Protein AF-A0A090QXT4-F1 (afdb_monomer)

pLDDT: mean 75.74, std 16.89, range [35.34, 95.25]

Solvent-accessible surface area (backbone atoms only — not comparable to full-atom values): 6976 Å² total; per-residue (Å²): 134,88,85,77,88,79,84,82,79,78,81,73,77,72,76,72,78,73,87,69,82,84,72,52,74,64,60,51,51,53,53,28,66,75,65,34,67,67,56,48,49,51,54,48,36,40,72,70,61,78,38,76,89,76,57,97,55,80,49,75,65,50,57,47,46,52,52,48,51,54,49,50,53,51,50,52,51,53,49,57,58,47,57,62,65,75,37,57,66,60,48,50,53,50,51,53,51,52,54,53,49,54,54,49,53,52,46,70,77,55,67,129

Organism: NCBI:txid754436

Foldseek 3Di:
DDDDDDDPPPPPVPPQQDDDDDDDPVVLVVVCVVFNPLVSVVVVCCSNVVDPPPPPDCPPSNVVSVVVRVVVVVVVVVVVVVVCVPCVVVVVVVVVVVVVVVVVVVCVVDPD

Sequence (112 aa):
MRNSDSTQDNNNAALAPEPSPKLTRQQIYDRIRQSSKDEYILSEMIRLGFWQKDRTKPSVAEKFIEKRSALLSRLRELTRLNRLYQDPEKALLALHKTRKKAALEKRETNPD

Structure (mmCIF, N/CA/C/O backbone):
data_AF-A0A090QXT4-F1
#
_entry.id   AF-A0A090QXT4-F1
#
loop_
_atom_site.group_PDB
_atom_site.id
_atom_site.type_symbol
_atom_site.label_atom_id
_atom_site.label_alt_id
_atom_site.label_comp_id
_atom_site.label_asym_id
_atom_site.label_entity_id
_atom_site.label_seq_id
_atom_site.pdbx_PDB_ins_code
_atom_site.Cartn_x
_atom_site.Cartn_y
_atom_site.Cartn_z
_atom_site.occupancy
_atom_site.B_iso_or_equiv
_atom_site.auth_seq_id
_atom_site.auth_comp_id
_atom_site.auth_asym_id
_atom_site.auth_atom_id
_atom_site.pdbx_PDB_model_num
ATOM 1 N N . MET A 1 1 ? -33.061 3.010 63.989 1.00 38.69 1 MET A N 1
ATOM 2 C CA . MET A 1 1 ? -31.945 2.074 63.742 1.00 38.69 1 MET A CA 1
ATOM 3 C C . MET A 1 1 ? -31.255 2.478 62.451 1.00 38.69 1 MET A C 1
ATOM 5 O O . MET A 1 1 ? -31.933 2.651 61.448 1.00 38.69 1 MET A O 1
ATOM 9 N N . ARG A 1 2 ? -29.944 2.738 62.526 1.00 39.47 2 ARG A N 1
ATOM 10 C CA . ARG A 1 2 ? -29.039 2.918 61.382 1.00 39.47 2 ARG A CA 1
ATOM 11 C C . ARG A 1 2 ? -28.843 1.554 60.732 1.00 39.47 2 ARG A C 1
ATOM 13 O O . ARG A 1 2 ? -28.402 0.653 61.437 1.00 39.47 2 ARG A O 1
ATOM 20 N N . ASN A 1 3 ? -29.095 1.441 59.435 1.00 39.59 3 ASN A N 1
ATOM 21 C CA . ASN A 1 3 ? -28.591 0.320 58.652 1.00 39.59 3 ASN A CA 1
ATOM 22 C C . ASN A 1 3 ? -27.520 0.867 57.711 1.00 39.59 3 ASN A C 1
ATOM 24 O O . ASN A 1 3 ? -27.804 1.642 56.799 1.00 39.59 3 ASN A O 1
ATOM 28 N N . SER A 1 4 ? -26.287 0.526 58.062 1.00 43.12 4 SER A N 1
ATOM 29 C CA . SER A 1 4 ? -25.058 0.677 57.295 1.00 43.12 4 SER A CA 1
ATOM 30 C C . SER A 1 4 ? -24.958 -0.436 56.248 1.00 43.12 4 S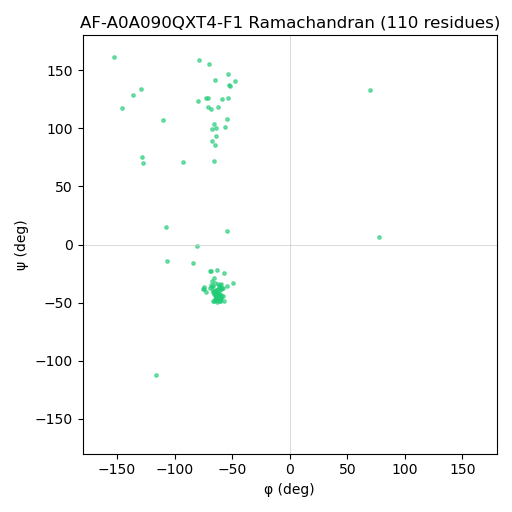ER A C 1
ATOM 32 O O . SER A 1 4 ? -25.514 -1.510 56.463 1.00 43.12 4 SER A O 1
ATOM 34 N N . ASP A 1 5 ? -24.149 -0.174 55.219 1.00 38.94 5 ASP A N 1
ATOM 35 C CA . ASP A 1 5 ? -23.592 -1.109 54.229 1.00 38.94 5 ASP A CA 1
ATOM 36 C C . ASP A 1 5 ? -24.588 -1.710 53.217 1.00 38.94 5 ASP A C 1
ATOM 38 O O . ASP A 1 5 ? -25.672 -2.155 53.557 1.00 38.94 5 ASP A O 1
ATOM 42 N N . SER A 1 6 ? -24.316 -1.746 51.912 1.00 41.00 6 SER A N 1
ATOM 43 C CA . SER A 1 6 ? -23.017 -1.856 51.251 1.00 41.00 6 SER A CA 1
ATOM 44 C C . SER A 1 6 ? -23.007 -1.055 49.945 1.00 41.00 6 SER A C 1
ATOM 46 O O . SER A 1 6 ? -23.742 -1.358 49.004 1.00 41.00 6 SER A O 1
ATOM 48 N N . THR A 1 7 ? -22.141 -0.048 49.869 1.00 43.00 7 THR A N 1
ATOM 49 C CA . THR A 1 7 ? -21.731 0.553 48.598 1.00 43.00 7 THR A CA 1
ATOM 50 C C . THR A 1 7 ? -20.906 -0.493 47.855 1.00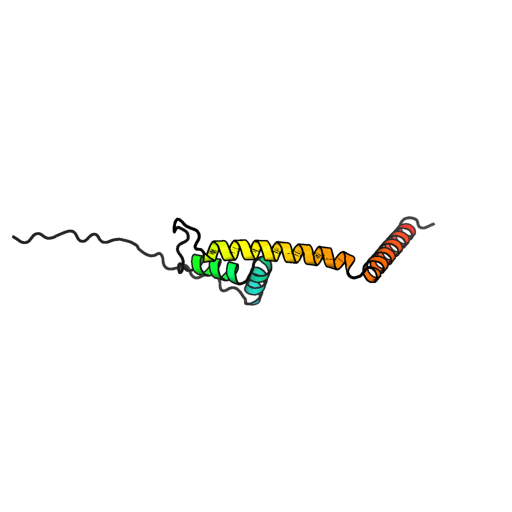 43.00 7 THR A C 1
ATOM 52 O O . THR A 1 7 ? -19.869 -0.928 48.349 1.00 43.00 7 THR A O 1
ATOM 55 N N . GLN A 1 8 ? -21.380 -0.955 46.698 1.00 47.12 8 GLN A N 1
ATOM 56 C CA . GLN A 1 8 ? -20.555 -1.758 45.802 1.00 47.12 8 GLN A CA 1
ATOM 57 C C . GLN A 1 8 ? -19.435 -0.873 45.252 1.00 47.12 8 GLN A C 1
ATOM 59 O O . GLN A 1 8 ? -19.639 -0.108 44.308 1.00 47.12 8 GLN A O 1
ATOM 64 N N . ASP A 1 9 ? -18.253 -0.993 45.848 1.00 35.34 9 ASP A N 1
ATOM 65 C CA . ASP A 1 9 ? -17.003 -0.529 45.263 1.00 35.34 9 ASP A CA 1
ATOM 66 C C . ASP A 1 9 ? -16.737 -1.349 43.995 1.00 35.34 9 ASP A C 1
ATOM 68 O O . ASP A 1 9 ? -16.193 -2.456 44.014 1.00 35.34 9 ASP A O 1
ATOM 72 N N . ASN A 1 10 ? -17.190 -0.810 42.862 1.00 47.50 10 ASN A N 1
ATOM 73 C CA . ASN A 1 10 ? -16.837 -1.297 41.538 1.00 47.50 10 ASN A CA 1
ATOM 74 C C . ASN A 1 10 ? -15.349 -1.025 41.310 1.00 47.50 10 ASN A C 1
ATOM 76 O O . ASN A 1 10 ? -14.951 0.013 40.780 1.00 47.50 10 ASN A O 1
ATOM 80 N N . ASN A 1 11 ? -14.538 -1.999 41.716 1.00 45.88 11 ASN A N 1
ATOM 81 C CA . ASN A 1 11 ? -13.116 -2.111 41.431 1.00 45.88 11 ASN A CA 1
ATOM 82 C C . ASN A 1 11 ? -12.888 -2.321 39.931 1.00 45.88 11 ASN A C 1
ATOM 84 O O . ASN A 1 11 ? -12.499 -3.393 39.480 1.00 45.88 11 ASN A O 1
ATOM 88 N N . ASN A 1 12 ? -13.107 -1.270 39.148 1.00 49.56 12 ASN A N 1
ATOM 89 C CA . ASN A 1 12 ? -12.500 -1.129 37.838 1.00 49.56 12 ASN A CA 1
ATOM 90 C C . ASN A 1 12 ? -11.205 -0.341 38.046 1.00 49.56 12 ASN A C 1
ATOM 92 O O . ASN A 1 12 ? -11.108 0.845 37.731 1.00 49.56 12 ASN A O 1
ATOM 96 N N . ALA A 1 13 ? -10.226 -1.005 38.668 1.00 40.81 13 ALA A N 1
ATOM 97 C CA . ALA A 1 13 ? -8.853 -0.533 38.711 1.00 40.81 13 ALA A CA 1
ATOM 98 C C . ALA A 1 13 ? -8.336 -0.545 37.268 1.00 40.81 13 ALA A C 1
ATOM 100 O O . ALA A 1 13 ? -7.800 -1.539 36.780 1.00 40.81 13 ALA A O 1
ATOM 101 N N . ALA A 1 14 ? -8.604 0.553 36.563 1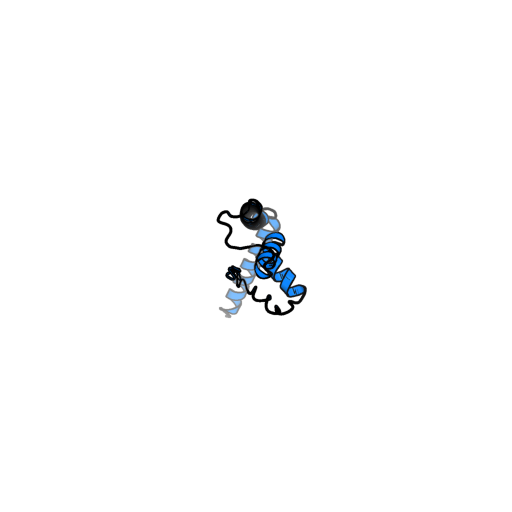.00 47.41 14 ALA A N 1
ATOM 102 C CA . ALA A 1 14 ? -8.075 0.847 35.252 1.00 47.41 14 ALA A CA 1
ATOM 103 C C . ALA A 1 14 ? -6.550 0.796 35.356 1.00 47.41 14 ALA A C 1
ATOM 105 O O . ALA A 1 14 ? -5.916 1.712 35.879 1.00 47.41 14 ALA A O 1
ATOM 106 N N . LEU A 1 15 ? -5.987 -0.321 34.901 1.00 48.97 15 LEU A N 1
ATOM 107 C CA . LEU A 1 15 ? -4.562 -0.500 34.704 1.00 48.97 15 LEU A CA 1
ATOM 108 C C . LEU A 1 15 ? -4.103 0.652 33.805 1.00 48.97 15 LEU A C 1
ATOM 110 O O . LEU A 1 15 ? -4.491 0.731 32.637 1.00 48.97 15 LEU A O 1
ATOM 114 N N . ALA A 1 16 ? -3.377 1.604 34.391 1.00 53.78 16 ALA A N 1
ATOM 115 C CA . ALA A 1 16 ? -2.833 2.737 33.665 1.00 53.78 16 ALA A CA 1
ATOM 116 C C . ALA A 1 16 ? -2.044 2.211 32.451 1.00 53.78 16 ALA A C 1
ATOM 118 O O . ALA A 1 16 ? -1.338 1.209 32.581 1.00 53.78 16 ALA A O 1
ATOM 119 N N . PRO A 1 17 ? -2.170 2.833 31.266 1.00 56.28 17 PRO A N 1
ATOM 120 C CA . PRO A 1 17 ? -1.487 2.344 30.081 1.00 56.28 17 PRO A CA 1
ATOM 121 C C . PRO A 1 17 ? 0.027 2.406 30.308 1.00 56.28 17 PRO A C 1
ATOM 123 O O . PRO A 1 17 ? 0.589 3.483 30.512 1.00 56.28 17 PRO A O 1
ATOM 126 N N . GLU A 1 18 ? 0.672 1.240 30.273 1.00 51.69 18 GLU A N 1
ATOM 127 C CA . GLU A 1 18 ? 2.125 1.087 30.356 1.00 51.69 18 GLU A CA 1
ATOM 128 C C . GLU A 1 18 ? 2.843 2.055 29.391 1.00 51.69 18 GLU A C 1
ATOM 130 O O . GLU A 1 18 ? 2.379 2.265 28.257 1.00 51.69 18 GLU A O 1
ATOM 135 N N . PRO A 1 19 ? 3.981 2.658 29.794 1.00 55.94 19 PRO A N 1
ATOM 136 C CA . PRO A 1 19 ? 4.709 3.611 28.971 1.00 55.94 19 PRO A CA 1
ATOM 137 C C . PRO A 1 19 ? 5.236 2.927 27.707 1.00 55.94 19 PRO A C 1
ATOM 139 O O . PRO A 1 19 ? 6.253 2.241 27.683 1.00 55.94 19 PRO A O 1
ATOM 142 N N . SER A 1 20 ? 4.505 3.146 26.624 1.00 62.44 20 SER A N 1
ATOM 143 C CA . SER A 1 20 ? 4.855 2.724 25.269 1.00 62.44 20 SER A CA 1
ATOM 144 C C . SER A 1 20 ? 6.277 3.168 24.889 1.00 62.44 20 SER A C 1
ATOM 146 O O . SER A 1 20 ? 6.614 4.340 25.099 1.00 62.44 20 SER A O 1
ATOM 148 N N . PRO A 1 21 ? 7.093 2.312 24.247 1.00 72.00 21 PRO A N 1
ATOM 149 C CA . PRO A 1 21 ? 8.369 2.746 23.694 1.00 72.00 21 PRO A CA 1
ATOM 150 C C . PRO A 1 21 ? 8.121 3.860 22.669 1.00 72.00 21 PRO A C 1
ATOM 152 O O . PRO A 1 21 ? 7.326 3.704 21.737 1.00 72.00 21 PRO A O 1
ATOM 155 N N . LYS A 1 22 ? 8.781 5.008 22.857 1.00 78.88 22 LYS A N 1
ATOM 156 C CA . LYS A 1 22 ? 8.659 6.161 21.957 1.00 78.88 22 LYS A CA 1
ATOM 157 C C . LYS A 1 22 ? 9.241 5.790 20.592 1.00 78.88 22 LYS A C 1
ATOM 159 O O . LYS A 1 22 ? 10.456 5.733 20.428 1.00 78.88 22 LYS A O 1
ATOM 164 N N . LEU A 1 23 ? 8.370 5.528 19.620 1.00 84.94 23 LEU A N 1
ATOM 165 C CA . LEU A 1 23 ? 8.768 5.298 18.233 1.00 84.94 23 LEU A CA 1
ATOM 166 C C . LEU A 1 23 ? 9.380 6.556 17.632 1.00 84.94 23 LEU A C 1
ATOM 168 O O . LEU A 1 23 ? 8.897 7.669 17.854 1.00 84.94 23 LEU A O 1
ATOM 172 N N . THR A 1 24 ? 10.413 6.374 16.814 1.00 90.88 24 THR A N 1
ATOM 173 C CA . THR A 1 24 ? 10.942 7.476 16.014 1.00 90.88 24 THR A CA 1
ATOM 174 C C . THR A 1 24 ? 9.946 7.840 14.915 1.00 90.88 2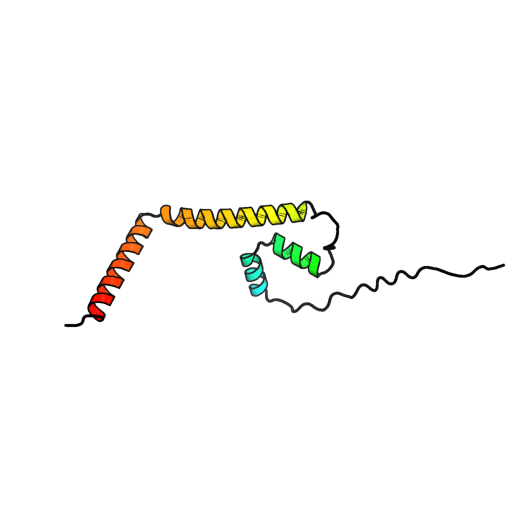4 THR A C 1
ATOM 176 O O . THR A 1 24 ? 9.158 7.012 14.447 1.00 90.88 24 THR A O 1
ATOM 179 N N . ARG A 1 25 ? 10.004 9.089 14.442 1.00 89.31 25 ARG A N 1
ATOM 180 C CA . ARG A 1 25 ? 9.139 9.566 13.352 1.00 89.31 25 ARG A CA 1
ATOM 181 C C . ARG A 1 25 ? 9.232 8.683 12.100 1.00 89.31 25 ARG A C 1
ATOM 183 O O . ARG A 1 25 ? 8.224 8.463 11.436 1.00 89.31 25 ARG A O 1
ATOM 190 N N . GLN A 1 26 ? 10.420 8.150 11.810 1.00 91.44 26 GLN A N 1
ATOM 191 C CA . GLN A 1 26 ? 10.643 7.255 10.676 1.00 91.44 26 GLN A CA 1
ATOM 192 C C . GLN A 1 26 ? 9.882 5.934 10.835 1.00 91.44 26 GLN A C 1
ATOM 194 O O . GLN A 1 26 ? 9.158 5.531 9.931 1.00 91.44 26 GLN A O 1
ATOM 199 N N . GLN A 1 27 ? 9.956 5.315 12.015 1.00 89.31 27 GLN A N 1
ATOM 200 C CA . GLN A 1 27 ? 9.254 4.060 12.297 1.00 89.31 27 GLN A CA 1
ATOM 201 C C . GLN A 1 27 ? 7.730 4.222 12.209 1.00 89.31 27 GLN A C 1
ATOM 203 O O . GLN A 1 27 ? 7.033 3.310 11.766 1.00 89.31 27 GLN A O 1
ATOM 208 N N . ILE A 1 28 ? 7.205 5.393 12.584 1.00 89.00 28 ILE A N 1
ATOM 209 C CA . ILE A 1 28 ? 5.782 5.719 12.415 1.00 89.00 28 ILE A CA 1
ATOM 210 C C . ILE A 1 28 ? 5.418 5.769 10.926 1.00 89.00 28 ILE A C 1
ATOM 212 O O . ILE A 1 28 ? 4.419 5.177 10.520 1.00 89.00 28 ILE A O 1
ATOM 216 N N . TYR A 1 29 ? 6.225 6.434 10.094 1.00 92.00 29 TYR A N 1
ATOM 217 C CA . TYR A 1 29 ? 5.974 6.478 8.653 1.00 92.00 29 TYR A CA 1
ATOM 218 C C . TYR A 1 29 ? 6.050 5.102 7.994 1.00 92.00 29 TYR A C 1
ATOM 220 O O . TYR A 1 29 ? 5.214 4.804 7.141 1.00 92.00 29 TYR A O 1
ATOM 228 N N . ASP A 1 30 ? 6.995 4.258 8.405 1.00 92.12 30 ASP A N 1
ATOM 229 C CA . ASP A 1 30 ? 7.123 2.900 7.876 1.00 92.12 30 ASP A CA 1
ATOM 230 C C . ASP A 1 30 ? 5.886 2.054 8.215 1.00 92.12 30 ASP A C 1
ATOM 232 O O . ASP A 1 30 ? 5.338 1.385 7.338 1.00 92.12 30 ASP A O 1
ATOM 236 N N . ARG A 1 31 ? 5.363 2.167 9.444 1.00 88.81 31 ARG A N 1
ATOM 237 C CA . ARG A 1 31 ? 4.109 1.509 9.853 1.00 88.81 31 ARG A CA 1
ATOM 238 C C . ARG A 1 31 ? 2.898 2.023 9.077 1.00 88.81 31 ARG A C 1
ATOM 240 O O . ARG A 1 31 ? 2.118 1.225 8.569 1.00 88.81 31 ARG A O 1
ATOM 247 N N . ILE A 1 32 ? 2.768 3.343 8.913 1.00 88.38 32 ILE A N 1
ATOM 248 C CA . ILE A 1 32 ? 1.696 3.957 8.105 1.0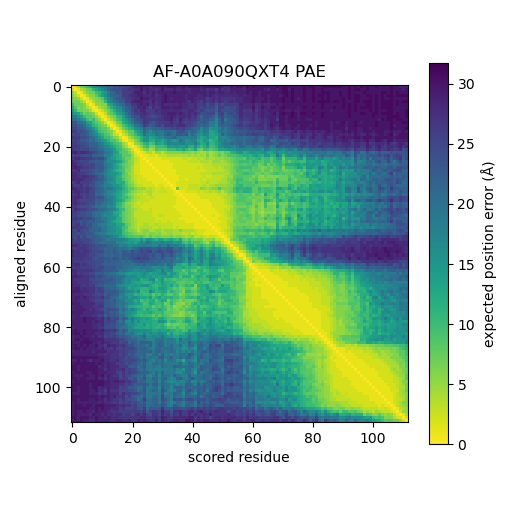0 88.38 32 ILE A CA 1
ATOM 249 C C . ILE A 1 32 ? 1.774 3.497 6.643 1.00 88.38 32 ILE A C 1
ATOM 251 O O . ILE A 1 32 ? 0.744 3.317 5.994 1.00 88.38 32 ILE A O 1
ATOM 255 N N . ARG A 1 33 ? 2.988 3.318 6.108 1.00 87.44 33 ARG A N 1
ATOM 256 C CA . ARG A 1 33 ? 3.212 2.829 4.743 1.00 87.44 33 ARG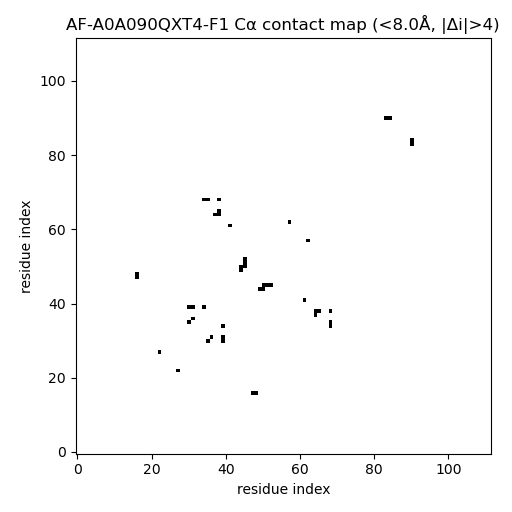 A CA 1
ATOM 257 C C . ARG A 1 33 ? 2.816 1.358 4.593 1.00 87.44 33 ARG A C 1
ATOM 259 O O . ARG A 1 33 ? 2.292 0.997 3.541 1.00 87.44 33 ARG A O 1
ATOM 266 N N . GLN A 1 34 ? 3.063 0.535 5.613 1.00 84.06 34 GLN A N 1
ATOM 267 C CA . GLN A 1 34 ? 2.663 -0.877 5.643 1.00 84.06 34 GLN A CA 1
ATOM 268 C C . GLN A 1 34 ? 1.138 -1.052 5.719 1.00 84.06 34 GLN A C 1
ATOM 270 O O . GLN A 1 34 ? 0.618 -1.999 5.137 1.00 84.06 34 GLN A O 1
ATOM 275 N N . SER A 1 35 ? 0.421 -0.126 6.361 1.00 79.56 35 SER A N 1
ATOM 276 C CA . SER A 1 35 ? -1.044 -0.119 6.436 1.00 79.56 35 SER A CA 1
ATOM 277 C C . SER A 1 35 ? -1.651 1.116 5.739 1.00 79.56 35 SER A C 1
ATOM 279 O O . SER A 1 35 ? -1.596 1.278 4.506 1.00 79.56 35 SER A O 1
ATOM 281 N N . SER A 1 36 ? -2.244 2.000 6.538 1.00 82.31 36 SER A N 1
ATOM 282 C CA . SER A 1 36 ? -2.746 3.318 6.193 1.00 82.31 36 SER A CA 1
ATOM 283 C C . SER A 1 36 ? -2.721 4.215 7.434 1.00 82.31 36 SER A C 1
ATOM 285 O O . SER A 1 36 ? -2.664 3.739 8.568 1.00 82.31 36 SER A O 1
ATOM 287 N N . LYS A 1 37 ? -2.782 5.537 7.234 1.00 83.44 37 LYS A N 1
ATOM 288 C CA . LYS A 1 37 ? -2.767 6.507 8.340 1.00 83.44 37 LYS A CA 1
ATOM 289 C C . LYS A 1 37 ? -3.917 6.266 9.323 1.00 83.44 37 LYS A C 1
ATOM 291 O O . LYS A 1 37 ? -3.698 6.294 10.528 1.00 83.44 37 LYS A O 1
ATOM 296 N N . ASP A 1 38 ? -5.113 6.019 8.804 1.00 78.81 38 ASP A N 1
ATOM 297 C CA . ASP A 1 38 ? -6.322 5.921 9.624 1.00 78.81 38 ASP A CA 1
ATOM 298 C C . ASP A 1 38 ? -6.371 4.603 10.402 1.00 78.81 38 ASP A C 1
ATOM 300 O O . ASP A 1 38 ? -6.749 4.587 11.567 1.00 78.81 38 ASP A O 1
ATOM 304 N N . GLU A 1 39 ? -5.904 3.512 9.795 1.00 79.06 39 GLU A N 1
ATOM 305 C CA . GLU A 1 39 ? -5.764 2.209 10.452 1.00 79.06 39 GLU A CA 1
ATOM 306 C C . GLU A 1 39 ? -4.696 2.238 11.550 1.00 79.06 39 GLU A C 1
ATOM 308 O O . GLU A 1 39 ? -4.912 1.724 12.647 1.00 79.06 39 GLU A O 1
ATOM 313 N N . TYR A 1 40 ? -3.572 2.916 11.293 1.00 85.81 40 TYR A N 1
ATOM 314 C CA . TYR A 1 40 ? -2.552 3.151 12.310 1.00 85.81 40 TYR A CA 1
ATOM 315 C C . TYR A 1 40 ? -3.117 3.949 13.495 1.00 85.81 40 TYR A C 1
ATOM 317 O O . TYR A 1 40 ? -2.959 3.532 14.641 1.00 85.81 40 TYR A O 1
ATOM 325 N N . ILE A 1 41 ? -3.825 5.054 13.233 1.00 84.94 41 ILE A N 1
ATOM 326 C CA . ILE A 1 41 ? -4.454 5.873 14.281 1.00 84.94 41 ILE A CA 1
ATOM 327 C C . ILE A 1 41 ? -5.472 5.056 15.078 1.00 84.94 41 ILE A C 1
ATOM 329 O O . ILE A 1 41 ? -5.436 5.092 16.302 1.00 84.94 41 ILE A O 1
ATOM 333 N N . LEU A 1 42 ? -6.338 4.291 14.410 1.00 82.50 42 LEU A N 1
ATOM 334 C CA . LEU A 1 42 ? -7.314 3.426 15.070 1.00 82.50 42 LEU A CA 1
ATOM 335 C C . LEU A 1 42 ? -6.626 2.423 16.005 1.00 82.50 42 LEU A C 1
ATOM 337 O O . LEU A 1 42 ? -7.008 2.313 17.170 1.00 82.50 42 LEU A O 1
ATOM 341 N N . SER A 1 43 ? -5.582 1.739 15.524 1.00 82.06 43 SER A N 1
ATOM 342 C CA . SER A 1 43 ? -4.828 0.778 16.338 1.00 82.06 43 SER A CA 1
ATOM 343 C C . SER A 1 43 ? -4.220 1.429 17.584 1.00 82.06 43 SER A C 1
ATOM 345 O O . SER A 1 43 ? -4.239 0.845 18.667 1.00 82.06 43 SER A O 1
ATOM 347 N N . GLU A 1 44 ? -3.759 2.672 17.452 1.00 87.12 44 GLU A N 1
ATOM 348 C CA . GLU A 1 44 ? -3.152 3.432 18.534 1.00 87.12 44 GLU A CA 1
ATOM 349 C C . GLU A 1 44 ? -4.198 3.956 19.527 1.00 87.12 44 GLU A C 1
ATOM 351 O O . GLU A 1 44 ? -3.982 3.901 20.734 1.00 87.12 44 GLU A O 1
ATOM 356 N N . MET A 1 45 ? -5.368 4.388 19.049 1.00 84.38 45 MET A N 1
ATOM 357 C CA . MET A 1 45 ? -6.493 4.789 19.901 1.00 84.38 45 MET A CA 1
ATOM 358 C C . MET A 1 45 ? -7.025 3.616 20.732 1.00 84.38 45 MET A C 1
ATOM 360 O O . MET A 1 45 ? -7.341 3.804 21.907 1.00 84.38 45 MET A O 1
ATOM 364 N N . ILE A 1 46 ? -7.085 2.411 20.155 1.00 82.25 46 ILE A N 1
ATOM 365 C CA . ILE A 1 46 ? -7.443 1.185 20.885 1.00 82.25 46 ILE A CA 1
ATOM 366 C C . ILE A 1 46 ? -6.364 0.862 21.924 1.00 82.25 46 ILE A C 1
ATOM 368 O O . ILE A 1 46 ? -6.677 0.632 23.089 1.0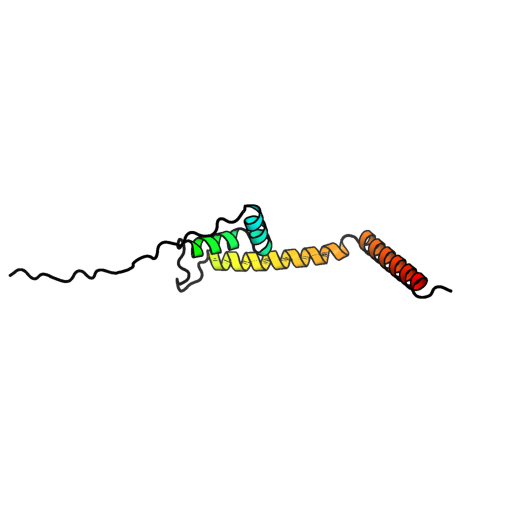0 82.25 46 ILE A O 1
ATOM 372 N N . ARG A 1 47 ? -5.085 0.887 21.526 1.00 83.44 47 ARG A N 1
ATOM 373 C CA . ARG A 1 47 ? -3.946 0.590 22.410 1.00 83.44 47 ARG A CA 1
ATOM 374 C C . ARG A 1 47 ? -3.870 1.531 23.614 1.00 83.44 47 ARG A C 1
ATOM 376 O O . ARG A 1 47 ? -3.529 1.097 24.708 1.00 83.44 47 ARG A O 1
ATOM 383 N N . LEU A 1 48 ? -4.175 2.809 23.406 1.00 84.06 48 LEU A N 1
ATOM 384 C CA . LEU A 1 48 ? -4.197 3.838 24.445 1.00 84.06 48 LEU A CA 1
ATOM 385 C C . LEU A 1 48 ? -5.491 3.827 25.280 1.00 84.06 48 LEU A C 1
ATOM 387 O O . LEU A 1 48 ? -5.629 4.638 26.190 1.00 84.06 48 LEU A O 1
ATOM 391 N N . GLY A 1 49 ? -6.441 2.936 24.981 1.00 77.44 49 GLY A N 1
ATOM 392 C CA . GLY A 1 49 ? -7.692 2.800 25.728 1.00 77.44 49 GLY A CA 1
ATOM 393 C C . GLY A 1 49 ? -8.748 3.865 25.415 1.00 77.44 49 GLY A C 1
ATOM 394 O O . GLY A 1 49 ? -9.800 3.875 26.049 1.00 77.44 49 GLY A O 1
ATOM 395 N N . PHE A 1 50 ? -8.523 4.732 24.420 1.00 76.88 50 PHE A N 1
ATOM 396 C CA . PHE A 1 50 ? -9.532 5.697 23.959 1.00 76.88 50 PHE A CA 1
ATOM 397 C C . PHE A 1 50 ? -10.717 5.013 23.266 1.00 76.88 50 PHE A C 1
ATOM 399 O O . PHE A 1 50 ? -11.808 5.581 23.217 1.00 76.88 50 PHE A O 1
ATOM 406 N N . TRP A 1 51 ? -10.521 3.795 22.749 1.00 74.75 51 TRP A N 1
ATOM 407 C CA . TRP A 1 51 ? -11.586 2.971 22.183 1.00 74.75 51 TRP A CA 1
ATOM 408 C C . TRP A 1 51 ? -11.577 1.561 22.776 1.00 74.75 51 TRP A C 1
ATOM 410 O O . TRP A 1 51 ? -10.537 0.913 22.858 1.00 74.75 51 TRP A O 1
ATOM 420 N N . GLN A 1 52 ? -12.753 1.069 23.169 1.00 70.06 52 GLN A N 1
ATOM 421 C CA . GLN A 1 52 ? -12.934 -0.307 23.631 1.00 70.06 52 GLN A CA 1
ATOM 422 C C . GLN A 1 52 ? -13.012 -1.249 22.429 1.00 70.06 52 GLN A C 1
ATOM 424 O O . GLN A 1 52 ? -13.900 -1.097 21.591 1.00 70.06 52 GLN A O 1
ATOM 429 N N . LYS A 1 53 ? -12.126 -2.249 22.392 1.00 64.12 53 LYS A N 1
ATOM 430 C CA . LYS A 1 53 ? -12.089 -3.295 21.357 1.00 64.12 53 LYS A CA 1
ATOM 431 C C . LYS A 1 53 ? -13.356 -4.171 21.341 1.00 64.12 53 LYS A C 1
ATOM 433 O O . LYS A 1 53 ? -13.682 -4.757 20.316 1.00 64.12 53 LYS A O 1
ATOM 438 N N . ASP A 1 54 ? -14.085 -4.202 22.461 1.00 57.97 54 ASP A N 1
ATOM 439 C CA . ASP A 1 54 ? -15.112 -5.212 22.746 1.00 57.97 54 ASP A CA 1
ATOM 440 C C . ASP A 1 54 ? -16.560 -4.704 22.660 1.00 57.97 54 ASP A C 1
ATOM 442 O O . ASP A 1 54 ? -17.490 -5.383 23.105 1.00 57.97 54 ASP A O 1
ATOM 446 N N . ARG A 1 55 ? -16.820 -3.529 22.064 1.00 56.66 55 ARG A N 1
ATOM 447 C CA . ARG A 1 55 ? -18.211 -3.207 21.711 1.00 56.66 55 ARG A CA 1
ATOM 448 C C . ARG A 1 55 ? -18.612 -4.115 20.552 1.00 56.66 55 ARG A C 1
ATOM 450 O O . ARG A 1 55 ? -18.027 -4.062 19.481 1.00 56.66 55 ARG A O 1
ATOM 457 N N . THR A 1 56 ? -19.626 -4.944 20.786 1.00 50.12 56 THR A N 1
ATOM 458 C CA . THR A 1 56 ? -20.196 -6.031 19.957 1.00 50.12 56 THR A CA 1
ATOM 459 C C . THR A 1 56 ? -20.628 -5.669 18.525 1.00 50.12 56 THR A C 1
ATOM 461 O O . THR A 1 56 ? -21.277 -6.455 17.834 1.00 50.12 56 THR A O 1
ATOM 464 N N . LYS A 1 57 ? -20.256 -4.493 18.029 1.00 50.28 57 LYS A N 1
ATOM 465 C CA . LYS A 1 57 ? -20.346 -4.090 16.634 1.00 50.28 57 LYS A CA 1
ATOM 466 C C . LYS A 1 57 ? -19.045 -3.389 16.278 1.00 50.28 57 LYS A C 1
ATOM 468 O O . LYS A 1 57 ? -18.738 -2.400 16.944 1.00 50.28 57 LYS A O 1
ATOM 473 N N . PRO A 1 58 ? -18.376 -3.789 15.180 1.00 54.62 58 PRO A N 1
ATOM 474 C CA . PRO A 1 58 ? -17.365 -2.929 14.607 1.00 54.62 58 PRO A CA 1
ATOM 475 C C . PRO A 1 58 ? -18.019 -1.571 14.369 1.00 54.62 58 PRO A C 1
ATOM 477 O O . PRO A 1 58 ? -19.103 -1.512 13.761 1.00 54.62 58 PRO A O 1
ATOM 480 N N . SER A 1 59 ? -17.421 -0.507 14.902 1.00 66.62 59 SER A N 1
ATOM 481 C CA . SER A 1 59 ? -17.927 0.845 14.683 1.00 66.62 59 SER A CA 1
ATOM 482 C C . SER A 1 59 ? -18.060 1.056 13.174 1.00 66.62 59 SER A C 1
ATOM 484 O O . SER A 1 59 ? -17.276 0.518 12.389 1.00 66.62 59 SER A O 1
ATOM 486 N N . VAL A 1 60 ? -19.054 1.826 12.724 1.00 64.19 60 VAL A N 1
ATOM 487 C CA . VAL A 1 60 ? -19.183 2.185 11.297 1.00 64.19 60 VAL A CA 1
ATOM 488 C C . VAL A 1 60 ? -17.844 2.709 10.756 1.00 64.19 60 VAL A C 1
ATOM 490 O O . VAL A 1 60 ? -17.487 2.414 9.617 1.00 64.19 60 VAL A O 1
ATOM 493 N N . ALA A 1 61 ? -17.069 3.387 11.609 1.00 69.81 61 ALA A N 1
ATO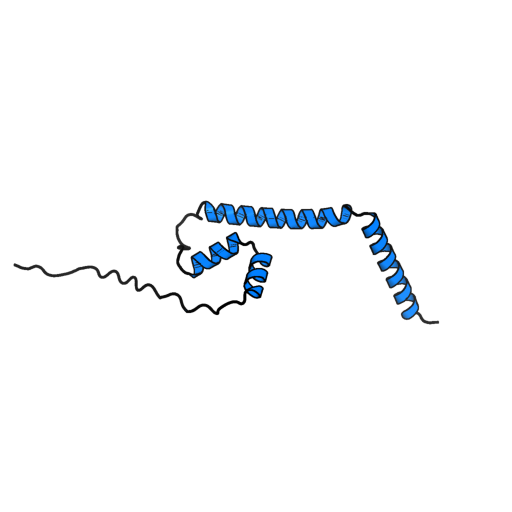M 494 C CA . ALA A 1 61 ? -15.711 3.828 11.327 1.00 69.81 61 ALA A CA 1
ATOM 495 C C . ALA A 1 61 ? -14.733 2.672 11.046 1.00 69.81 61 ALA A C 1
ATOM 497 O O . ALA A 1 61 ? -14.021 2.729 10.050 1.00 69.81 61 ALA A O 1
ATOM 498 N N . GLU A 1 62 ?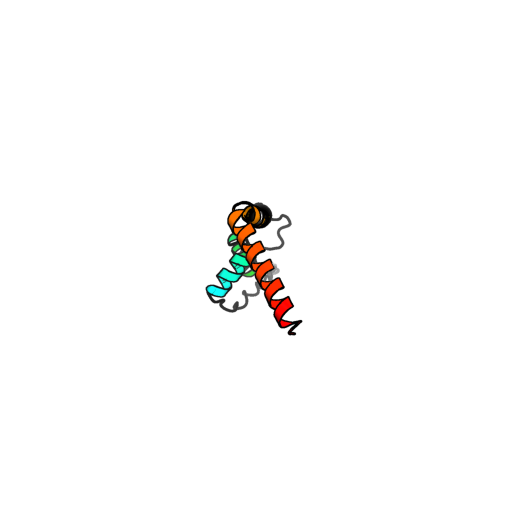 -14.721 1.609 11.852 1.00 69.00 62 GLU A N 1
ATOM 499 C CA . GLU A 1 62 ? -13.819 0.459 11.673 1.00 69.00 62 GLU A CA 1
ATOM 500 C C . GLU A 1 62 ? -14.111 -0.269 10.363 1.00 69.00 62 GLU A C 1
ATOM 502 O O . GLU A 1 62 ? -13.213 -0.448 9.544 1.00 69.00 62 GLU A O 1
ATOM 507 N N . LYS A 1 63 ? -15.389 -0.562 10.081 1.00 77.06 63 LYS A N 1
ATOM 508 C CA . LYS A 1 63 ? -15.778 -1.189 8.804 1.00 77.06 63 LYS A CA 1
ATOM 509 C C . LYS A 1 63 ? -15.403 -0.328 7.604 1.00 77.06 63 LYS A C 1
ATOM 511 O O . LYS A 1 63 ? -15.107 -0.851 6.530 1.00 77.06 63 LYS A O 1
ATOM 516 N N . PHE A 1 64 ? -15.475 0.994 7.749 1.00 80.62 64 PHE A N 1
ATOM 517 C CA . PHE A 1 64 ? -15.105 1.917 6.684 1.00 80.62 64 PHE A CA 1
ATOM 518 C C . PHE A 1 64 ? -13.589 1.960 6.483 1.00 80.62 64 PHE A C 1
ATOM 520 O O . PHE A 1 64 ? -13.132 1.945 5.342 1.00 80.62 64 PHE A O 1
ATOM 527 N N . ILE A 1 65 ? -12.816 1.954 7.572 1.00 77.81 65 ILE A N 1
ATOM 528 C CA . ILE A 1 65 ? -11.352 1.898 7.546 1.00 77.81 65 ILE A CA 1
ATOM 529 C C . ILE A 1 65 ? -10.885 0.592 6.897 1.00 77.81 65 ILE A C 1
ATOM 531 O O . ILE A 1 65 ? -10.088 0.651 5.965 1.00 77.81 65 ILE A O 1
ATOM 535 N N . GLU A 1 66 ? -11.440 -0.556 7.289 1.00 81.31 66 GLU A N 1
ATOM 536 C CA . GLU A 1 66 ? -11.128 -1.867 6.699 1.00 81.31 66 GLU A CA 1
ATOM 537 C C . GLU A 1 66 ? -11.470 -1.928 5.206 1.00 81.31 66 GLU A C 1
ATOM 539 O O . GLU A 1 66 ? -10.651 -2.318 4.373 1.00 81.31 66 GLU A O 1
ATOM 544 N N . LYS A 1 67 ? -12.681 -1.499 4.823 1.00 86.00 67 LYS A N 1
ATOM 545 C CA . LYS A 1 67 ? -13.070 -1.470 3.406 1.00 86.00 67 LYS A CA 1
ATOM 546 C C . LYS A 1 67 ? -12.165 -0.544 2.604 1.00 86.00 67 LYS A C 1
ATOM 548 O O . LYS A 1 67 ? -11.757 -0.887 1.495 1.00 86.00 67 LYS A O 1
ATOM 553 N N . ARG A 1 68 ? -11.835 0.627 3.149 1.00 85.56 68 ARG A N 1
ATOM 554 C CA . ARG A 1 68 ? -10.948 1.588 2.496 1.00 85.56 68 ARG A CA 1
ATOM 555 C C . ARG A 1 68 ? -9.527 1.045 2.373 1.00 85.56 68 ARG A C 1
ATOM 557 O O . ARG A 1 68 ? -8.934 1.217 1.310 1.00 85.56 68 ARG A O 1
ATOM 564 N N . SER A 1 69 ? -8.982 0.392 3.399 1.00 85.06 69 SER A N 1
ATOM 565 C CA . SER A 1 69 ? -7.637 -0.193 3.347 1.00 85.06 69 SER A CA 1
ATOM 566 C C . SER A 1 69 ? -7.572 -1.315 2.308 1.00 85.06 69 SER A C 1
ATOM 568 O O . SER A 1 69 ? -6.669 -1.315 1.468 1.00 85.06 69 SER A O 1
ATOM 570 N N . ALA A 1 70 ? -8.584 -2.186 2.256 1.00 89.75 70 ALA A N 1
ATOM 571 C CA . ALA A 1 70 ? -8.706 -3.227 1.239 1.00 89.75 70 ALA A CA 1
ATOM 572 C C . ALA A 1 70 ? -8.774 -2.645 -0.187 1.00 89.75 70 ALA A C 1
ATOM 574 O O . ALA A 1 70 ? -8.054 -3.094 -1.084 1.00 89.75 70 ALA A O 1
ATOM 575 N N . LEU A 1 71 ? -9.593 -1.607 -0.398 1.00 94.06 71 LEU A N 1
ATOM 576 C CA . LEU A 1 71 ? -9.717 -0.926 -1.690 1.00 94.06 71 LEU A CA 1
ATOM 577 C C . LEU A 1 71 ? -8.415 -0.240 -2.114 1.00 94.06 71 LEU A C 1
ATOM 579 O O . LEU A 1 71 ? -8.004 -0.372 -3.266 1.00 94.06 71 LEU A O 1
ATOM 583 N N . LEU A 1 72 ? -7.739 0.457 -1.198 1.00 90.50 72 LEU A N 1
ATOM 584 C CA . LEU A 1 72 ? -6.461 1.109 -1.480 1.00 90.50 72 LEU A CA 1
ATOM 585 C C . LEU A 1 72 ? -5.374 0.091 -1.824 1.00 90.50 72 LEU A C 1
ATOM 587 O O . LEU A 1 72 ? -4.625 0.309 -2.773 1.00 90.50 72 LEU A O 1
ATOM 591 N N . SER A 1 73 ? -5.304 -1.029 -1.106 1.00 89.31 73 SER A N 1
ATOM 592 C CA . SER A 1 73 ? -4.370 -2.116 -1.415 1.00 89.31 73 SER A CA 1
ATOM 593 C C . SER A 1 73 ? -4.623 -2.689 -2.808 1.00 89.31 73 SER A C 1
ATOM 595 O O . SER A 1 73 ? -3.688 -2.830 -3.598 1.00 89.31 73 SER A O 1
ATOM 597 N N . ARG A 1 74 ? -5.893 -2.917 -3.165 1.00 92.62 74 ARG A N 1
ATOM 598 C CA . ARG A 1 74 ? -6.258 -3.394 -4.504 1.00 92.62 74 ARG A CA 1
ATOM 599 C C . ARG A 1 74 ? -5.941 -2.370 -5.593 1.00 92.62 74 ARG A C 1
ATOM 601 O O . ARG A 1 74 ? -5.432 -2.743 -6.645 1.00 92.62 74 ARG A O 1
ATOM 608 N N . LEU A 1 75 ? -6.178 -1.085 -5.336 1.00 95.25 75 LEU A N 1
ATOM 609 C CA . LEU A 1 75 ? -5.835 -0.003 -6.258 1.00 95.25 75 LEU A CA 1
ATOM 610 C C . LEU A 1 75 ? -4.322 0.099 -6.480 1.00 95.25 75 LEU A C 1
ATOM 612 O O . LEU A 1 75 ? -3.888 0.264 -7.621 1.00 95.25 75 LEU A O 1
ATOM 616 N N . ARG A 1 76 ? -3.511 -0.021 -5.420 1.00 91.75 76 ARG A N 1
ATOM 617 C CA . ARG A 1 76 ? -2.043 -0.039 -5.531 1.00 91.75 76 ARG A CA 1
ATOM 618 C C . ARG A 1 76 ? -1.581 -1.194 -6.414 1.00 91.75 76 ARG A C 1
ATOM 620 O O . ARG A 1 76 ? -0.761 -0.969 -7.302 1.00 91.75 76 ARG A O 1
ATOM 627 N N . GLU A 1 77 ? -2.138 -2.387 -6.216 1.00 93.69 77 GLU A N 1
ATOM 628 C CA . GLU A 1 77 ? -1.786 -3.554 -7.029 1.00 93.69 77 GLU A CA 1
ATOM 629 C C . GLU A 1 77 ? -2.184 -3.372 -8.496 1.00 93.69 77 GLU A C 1
ATOM 631 O O . GLU A 1 77 ? -1.358 -3.544 -9.389 1.00 93.69 77 GLU A O 1
ATOM 636 N N . LEU A 1 78 ? -3.409 -2.914 -8.765 1.00 93.62 78 LEU A N 1
ATOM 637 C CA . LEU A 1 78 ? -3.852 -2.623 -10.130 1.00 93.62 78 LEU A CA 1
ATOM 638 C C . LEU A 1 78 ? -3.008 -1.532 -10.793 1.00 93.62 78 LEU A C 1
ATOM 640 O O . LEU A 1 78 ? -2.692 -1.632 -11.973 1.00 93.62 78 LEU A O 1
ATOM 644 N N . THR A 1 79 ? -2.595 -0.512 -10.043 1.00 90.56 79 THR A N 1
ATOM 645 C CA . THR A 1 79 ? -1.712 0.547 -10.553 1.00 90.56 79 THR A CA 1
ATOM 646 C C . THR A 1 79 ? -0.326 -0.003 -10.887 1.00 90.56 79 THR A C 1
ATOM 648 O O . THR A 1 79 ? 0.251 0.366 -11.909 1.00 90.56 79 THR A O 1
ATOM 651 N N . ARG A 1 80 ? 0.213 -0.907 -10.057 1.00 87.38 80 ARG A N 1
ATOM 652 C CA . ARG A 1 80 ? 1.480 -1.606 -10.320 1.00 87.38 80 ARG A CA 1
ATOM 653 C C . ARG A 1 80 ? 1.390 -2.429 -11.602 1.00 87.38 80 ARG A C 1
ATOM 655 O O . ARG A 1 80 ? 2.296 -2.346 -12.426 1.00 87.38 80 ARG A O 1
ATOM 662 N N . LEU A 1 81 ? 0.291 -3.165 -11.777 1.00 85.62 81 LEU A N 1
ATOM 663 C CA . LEU A 1 81 ? 0.033 -3.944 -12.983 1.00 85.62 81 LEU A CA 1
ATOM 664 C C . LEU A 1 81 ? -0.114 -3.047 -14.213 1.00 85.62 81 LEU A C 1
ATOM 666 O O . LEU A 1 81 ? 0.543 -3.279 -15.217 1.00 85.62 81 LEU A O 1
ATOM 670 N N . ASN A 1 82 ? -0.902 -1.977 -14.123 1.00 86.25 82 ASN A N 1
ATOM 671 C CA . ASN A 1 82 ? -1.108 -1.036 -15.223 1.00 86.25 82 ASN A CA 1
ATOM 672 C C . ASN A 1 82 ? 0.220 -0.396 -15.665 1.00 86.25 82 ASN A C 1
ATOM 674 O O . ASN A 1 82 ? 0.528 -0.379 -16.852 1.00 86.25 82 ASN A O 1
ATOM 678 N N . ARG A 1 83 ? 1.079 0.014 -14.720 1.00 83.19 83 ARG A N 1
ATOM 679 C CA . ARG A 1 83 ? 2.415 0.568 -15.014 1.00 83.19 83 ARG A CA 1
ATOM 680 C C . ARG A 1 83 ? 3.330 -0.357 -15.823 1.00 83.19 83 ARG A C 1
ATOM 682 O O . ARG A 1 83 ? 4.219 0.162 -16.486 1.00 83.19 83 ARG A O 1
ATOM 689 N N . LEU A 1 84 ? 3.140 -1.679 -15.786 1.00 71.44 84 LEU A N 1
ATOM 690 C CA . LEU A 1 84 ? 3.890 -2.605 -16.651 1.00 71.44 84 LEU A CA 1
ATOM 691 C C . LEU A 1 84 ? 3.543 -2.411 -18.134 1.00 71.44 84 LEU A C 1
ATOM 693 O O . LEU A 1 84 ? 4.389 -2.653 -18.987 1.00 71.44 84 LEU A O 1
ATOM 697 N N . TYR A 1 85 ? 2.321 -1.964 -18.426 1.00 72.50 85 TYR A N 1
ATOM 698 C CA . TYR A 1 85 ? 1.789 -1.810 -19.780 1.00 72.50 85 TYR A CA 1
ATOM 699 C C . TYR A 1 85 ? 1.699 -0.349 -20.243 1.00 72.50 85 TYR A C 1
ATOM 701 O O . TYR A 1 85 ? 1.532 -0.113 -21.434 1.00 72.50 85 TYR A O 1
ATOM 709 N N . GLN A 1 86 ? 1.821 0.634 -19.339 1.00 77.88 86 GLN A N 1
ATOM 710 C CA . GLN A 1 86 ? 1.790 2.058 -19.714 1.00 77.88 86 GLN A CA 1
ATOM 711 C C . GLN A 1 86 ? 3.019 2.516 -20.498 1.00 77.88 86 GLN A C 1
ATOM 713 O O . GLN A 1 86 ? 2.943 3.518 -21.200 1.00 77.88 86 GLN A O 1
ATOM 718 N N . ASP A 1 87 ? 4.143 1.812 -20.367 1.00 79.94 87 ASP A N 1
ATOM 719 C CA . ASP A 1 87 ? 5.401 2.193 -21.005 1.00 79.94 87 ASP A CA 1
ATOM 720 C C . ASP A 1 87 ? 5.987 1.002 -21.783 1.00 79.94 87 ASP A C 1
ATOM 722 O O . ASP A 1 87 ? 6.912 0.326 -21.312 1.00 79.94 87 ASP A O 1
ATOM 726 N N . PRO A 1 88 ? 5.402 0.681 -22.954 1.00 78.19 88 PRO A N 1
ATOM 727 C CA . PRO A 1 88 ? 5.854 -0.427 -23.790 1.00 78.19 88 PRO A CA 1
ATOM 728 C C . PRO A 1 88 ? 7.310 -0.252 -24.238 1.00 78.19 88 PRO A C 1
ATOM 730 O O . PRO A 1 88 ? 8.053 -1.231 -24.282 1.00 78.19 88 PRO A O 1
ATOM 733 N N . GLU A 1 89 ? 7.753 0.985 -24.472 1.00 83.88 89 GLU A N 1
ATOM 734 C CA . GLU A 1 89 ? 9.145 1.316 -24.803 1.00 83.88 89 GLU A CA 1
ATOM 735 C C . GLU A 1 89 ? 10.099 0.937 -23.663 1.00 83.88 89 GLU A C 1
ATOM 737 O O . GLU A 1 89 ? 11.108 0.255 -23.865 1.00 83.88 89 GLU A O 1
ATOM 742 N N . LYS A 1 90 ? 9.761 1.294 -22.422 1.00 82.56 90 LYS A N 1
ATOM 743 C CA . LYS A 1 90 ? 10.557 0.910 -21.250 1.00 82.56 90 LYS A CA 1
ATOM 744 C C . LYS A 1 90 ? 10.536 -0.591 -20.989 1.00 82.56 90 LYS A C 1
ATOM 746 O O . LYS A 1 90 ? 11.559 -1.141 -20.570 1.00 82.56 90 LYS A O 1
ATOM 751 N N . ALA A 1 91 ? 9.414 -1.263 -21.245 1.00 80.81 91 ALA A N 1
ATOM 752 C CA . ALA A 1 91 ? 9.321 -2.718 -21.159 1.00 80.81 91 ALA A CA 1
ATOM 753 C C . ALA A 1 91 ? 10.225 -3.406 -22.202 1.00 80.81 91 ALA A C 1
ATOM 755 O O . ALA A 1 91 ? 10.979 -4.323 -21.858 1.00 80.81 91 ALA A O 1
ATOM 756 N N . LEU A 1 92 ? 10.228 -2.920 -23.449 1.00 85.00 92 LEU A N 1
ATOM 757 C CA . LEU A 1 92 ? 11.127 -3.387 -24.507 1.00 85.00 92 LEU A CA 1
ATOM 758 C C . LEU A 1 92 ? 12.594 -3.160 -24.135 1.00 85.00 92 LEU A C 1
ATOM 760 O O . LEU A 1 92 ? 13.409 -4.081 -24.217 1.00 85.00 92 LEU A O 1
ATOM 764 N N . LEU A 1 93 ? 12.936 -1.967 -23.647 1.00 88.38 93 LEU A N 1
ATOM 765 C CA . LEU A 1 93 ? 14.295 -1.638 -23.226 1.00 88.38 93 LEU A CA 1
ATOM 766 C C . LEU A 1 93 ? 14.782 -2.547 -22.083 1.00 88.38 93 LEU A C 1
ATOM 768 O O . LEU A 1 93 ? 15.940 -2.975 -22.077 1.00 88.38 93 LEU A O 1
ATOM 772 N N . ALA A 1 94 ? 13.906 -2.883 -21.131 1.00 86.12 94 ALA A N 1
ATOM 773 C CA . ALA A 1 94 ? 14.210 -3.839 -20.070 1.00 86.12 94 ALA A CA 1
ATOM 774 C C . ALA A 1 94 ? 14.488 -5.248 -20.628 1.00 86.12 94 ALA A C 1
ATOM 776 O O . ALA A 1 94 ? 15.489 -5.856 -20.249 1.00 86.12 94 ALA A O 1
ATOM 777 N N . LEU A 1 95 ? 13.678 -5.735 -21.576 1.00 86.94 95 LEU A N 1
ATOM 778 C CA . LEU A 1 95 ? 13.906 -7.019 -22.256 1.00 86.94 95 LEU A CA 1
ATOM 779 C C . LEU A 1 95 ? 15.210 -7.048 -23.063 1.00 86.94 95 LEU A C 1
ATOM 781 O O . LEU A 1 95 ? 15.924 -8.052 -23.070 1.00 86.94 95 LEU A O 1
ATOM 785 N N . HIS A 1 96 ? 15.559 -5.957 -23.745 1.00 93.25 96 HIS A N 1
ATOM 786 C CA . HIS A 1 96 ? 16.840 -5.867 -24.446 1.00 93.25 96 HIS A CA 1
ATOM 787 C C . HIS A 1 96 ? 18.019 -5.951 -23.471 1.00 93.25 96 HIS A C 1
ATOM 789 O O . HIS A 1 96 ? 18.984 -6.674 -23.733 1.00 93.25 96 HIS A O 1
ATOM 795 N N . LYS A 1 97 ? 17.929 -5.275 -22.318 1.00 93.19 97 LYS A N 1
ATOM 796 C CA . LYS A 1 97 ? 18.949 -5.350 -21.263 1.00 93.19 97 LYS A CA 1
ATOM 797 C C . LYS A 1 97 ? 19.098 -6.763 -20.700 1.00 93.19 97 LYS A C 1
ATOM 799 O O . LYS A 1 97 ? 20.230 -7.222 -20.558 1.00 93.19 97 LYS A O 1
ATOM 804 N N . THR A 1 98 ? 17.999 -7.468 -20.420 1.00 91.88 98 THR A N 1
ATOM 805 C CA . THR A 1 98 ? 18.065 -8.843 -19.892 1.00 91.88 98 THR A CA 1
ATOM 806 C C . THR A 1 98 ? 18.678 -9.807 -20.902 1.00 91.88 98 THR A C 1
ATOM 808 O O . THR A 1 98 ? 19.562 -10.579 -20.538 1.00 91.88 98 THR A O 1
ATOM 811 N N . ARG A 1 99 ? 18.300 -9.714 -22.185 1.00 94.06 99 ARG A N 1
ATOM 812 C CA . ARG A 1 99 ? 18.903 -10.520 -23.261 1.00 94.06 99 ARG A CA 1
ATOM 813 C C . ARG A 1 99 ? 20.396 -10.252 -23.414 1.00 94.06 99 ARG A C 1
ATOM 815 O O . ARG A 1 99 ? 21.170 -11.198 -23.518 1.00 94.06 99 ARG A O 1
ATOM 822 N N . LYS A 1 100 ? 20.808 -8.978 -23.393 1.00 93.94 100 LYS A N 1
ATOM 823 C CA . LYS A 1 100 ? 22.226 -8.600 -23.472 1.00 93.94 100 LYS A CA 1
ATOM 824 C C . LYS A 1 100 ? 23.019 -9.166 -22.292 1.00 93.94 100 LYS A C 1
ATOM 826 O O . LYS A 1 100 ? 24.103 -9.696 -22.506 1.00 93.94 100 LYS A O 1
ATOM 831 N N . LYS A 1 101 ? 22.468 -9.093 -21.075 1.00 94.62 101 LYS A N 1
ATOM 832 C CA . LYS A 1 101 ? 23.096 -9.657 -19.873 1.00 94.62 101 LYS A CA 1
ATOM 833 C C . LYS A 1 101 ? 23.244 -11.177 -19.974 1.00 94.62 101 LYS A C 1
ATOM 835 O O . LYS A 1 101 ? 24.345 -11.678 -19.812 1.00 94.62 101 LYS A O 1
ATOM 840 N N . ALA A 1 102 ? 22.178 -11.885 -20.342 1.00 91.69 102 ALA A N 1
ATOM 841 C CA . ALA A 1 102 ? 22.212 -13.338 -20.503 1.00 91.69 102 ALA A CA 1
ATOM 842 C C . ALA A 1 102 ? 23.197 -13.784 -21.600 1.00 91.69 102 ALA A C 1
ATOM 844 O O . ALA A 1 102 ? 23.848 -14.815 -21.471 1.00 91.69 102 ALA A O 1
ATOM 845 N N . ALA A 1 103 ? 23.328 -13.014 -22.685 1.00 91.19 103 ALA A N 1
ATOM 846 C CA . ALA A 1 103 ? 24.320 -13.284 -23.723 1.00 91.19 103 ALA A CA 1
ATOM 847 C C . ALA A 1 103 ? 25.759 -13.067 -23.228 1.00 91.19 103 ALA A C 1
ATOM 849 O O . ALA A 1 103 ? 26.645 -13.823 -23.615 1.00 91.19 103 ALA A O 1
ATOM 850 N N . LEU A 1 104 ? 25.991 -12.059 -22.380 1.00 92.06 104 LEU A N 1
ATOM 851 C CA . LEU A 1 104 ? 27.293 -11.821 -21.757 1.00 92.06 104 LEU A CA 1
ATOM 852 C C . LEU A 1 104 ? 27.655 -12.952 -20.785 1.00 92.06 104 LEU A C 1
ATOM 854 O O . LEU A 1 104 ? 28.715 -13.545 -20.929 1.00 92.06 104 LEU A O 1
ATOM 858 N N . GLU A 1 105 ? 26.737 -13.326 -19.892 1.00 92.25 105 GLU A N 1
ATOM 859 C CA . GLU A 1 105 ? 26.917 -14.437 -18.944 1.00 92.25 105 GLU A CA 1
ATOM 860 C C . GLU A 1 105 ? 27.212 -15.761 -19.671 1.00 92.25 105 GLU A C 1
ATOM 862 O O . GLU A 1 105 ? 28.057 -16.540 -19.239 1.00 92.25 105 GLU A O 1
ATOM 867 N N . LYS A 1 106 ? 26.575 -16.009 -20.823 1.00 87.56 106 LYS A N 1
ATOM 868 C CA . LYS A 1 106 ? 26.871 -17.181 -21.667 1.00 87.56 106 LYS A CA 1
ATOM 869 C C . LYS A 1 106 ? 28.281 -17.171 -22.264 1.00 87.56 106 LYS A C 1
ATOM 871 O O . LYS A 1 106 ? 28.851 -18.236 -22.449 1.00 87.56 106 LYS A O 1
ATOM 876 N N . ARG A 1 107 ? 28.835 -15.996 -22.578 1.00 86.19 107 ARG A N 1
ATOM 877 C CA . ARG A 1 107 ? 30.222 -15.862 -23.062 1.00 86.19 107 ARG A CA 1
ATOM 878 C C . ARG A 1 107 ? 31.227 -16.048 -21.934 1.00 86.19 107 ARG A C 1
ATOM 880 O O . ARG A 1 107 ? 32.258 -16.663 -22.137 1.00 86.19 107 ARG A O 1
ATOM 887 N N . GLU A 1 108 ? 30.911 -15.536 -20.749 1.00 85.69 108 GLU A N 1
ATOM 888 C CA . GLU A 1 108 ? 31.753 -15.696 -19.560 1.00 85.69 108 GLU A CA 1
ATOM 889 C C . GLU A 1 108 ? 31.780 -17.147 -19.060 1.00 85.69 108 GLU A C 1
ATOM 891 O O . GLU A 1 108 ? 32.804 -17.613 -18.573 1.00 85.69 108 GLU A O 1
ATOM 896 N N . THR A 1 109 ? 30.665 -17.872 -19.192 1.00 81.38 109 THR A N 1
ATOM 897 C CA . THR A 1 109 ? 30.550 -19.281 -18.768 1.00 81.38 109 THR A CA 1
ATOM 898 C C . THR A 1 109 ? 31.063 -20.286 -19.794 1.00 81.38 109 THR A C 1
ATOM 900 O O . THR A 1 109 ? 31.318 -21.429 -19.426 1.00 81.38 109 THR A O 1
ATOM 903 N N . ASN A 1 110 ? 31.246 -19.875 -21.050 1.00 69.25 110 ASN A N 1
ATOM 904 C CA . ASN A 1 110 ? 31.853 -20.692 -22.095 1.00 69.25 110 ASN A CA 1
ATOM 905 C C . ASN A 1 110 ? 33.009 -19.911 -22.745 1.00 69.25 110 ASN A C 1
ATOM 907 O O . ASN A 1 110 ? 32.850 -19.432 -23.872 1.00 69.25 110 ASN A O 1
ATOM 911 N N . PRO A 1 111 ? 34.124 -19.701 -22.015 1.00 64.12 111 PRO A N 1
ATOM 912 C CA . PRO A 1 111 ? 35.317 -19.120 -22.600 1.00 64.12 111 PRO A CA 1
ATOM 913 C C . PRO A 1 111 ? 35.952 -20.192 -23.495 1.00 64.12 111 PRO A C 1
ATOM 915 O O . PRO A 1 111 ? 36.143 -21.322 -23.045 1.00 64.12 111 PRO A O 1
ATOM 918 N N . ASP A 1 112 ? 36.205 -19.857 -24.759 1.00 63.03 112 ASP A N 1
ATOM 919 C CA . ASP A 1 112 ? 37.057 -20.678 -25.632 1.00 63.03 112 ASP A CA 1
ATOM 920 C C . ASP A 1 112 ? 38.476 -20.807 -25.046 1.00 63.03 112 ASP A C 1
ATOM 922 O O . ASP A 1 112 ? 38.980 -19.802 -24.483 1.00 63.03 112 ASP A O 1
#

Secondary structure (DSSP, 8-state):
---------------PPP------HHHHHHHHHHS-HHHHHHHHHHHTTSS-TTSSS--HHHHHHHHHHHHHHHHHHHHHHHHHHH-HHHHHHHHHHHHHHHHHHHHHHS--

Radius of gyration: 28.39 Å; Cα contacts (8 Å, |Δi|>4): 23; chains: 1; bounding box: 69×30×89 Å

Mean predicted aligned error: 16.12 Å